Protein AF-A0A926CMD7-F1 (afdb_monomer)

Sequence (121 aa):
MKIVTALFLLLSMPRLACAGEIVKDTAGLVSAVRNGVEGAIIEIAAGTYELEAPLEPKTGMTLKGAGMDKTIITHVANWKPSTKTLPDPEMKTAGLDSHAYLIRLKDKAAKVTISDMTLRG

Structure (mmCIF, N/CA/C/O backbone):
data_AF-A0A926CMD7-F1
#
_entry.id   AF-A0A926CMD7-F1
#
loop_
_atom_site.group_PDB
_atom_site.id
_atom_site.type_symbol
_atom_site.label_atom_id
_atom_site.label_alt_id
_atom_site.label_comp_id
_atom_site.label_asym_id
_atom_site.label_entity_id
_atom_site.label_seq_id
_atom_site.pdbx_PDB_ins_code
_atom_site.Cartn_x
_atom_site.Cartn_y
_atom_site.Cartn_z
_atom_site.occupancy
_atom_site.B_iso_or_equiv
_atom_site.auth_seq_id
_atom_site.auth_comp_id
_atom_site.auth_asym_id
_atom_site.auth_atom_id
_atom_site.pdbx_PDB_model_num
ATOM 1 N N . MET A 1 1 ? 52.556 -10.021 -34.058 1.00 39.78 1 MET A N 1
ATOM 2 C CA . MET A 1 1 ? 51.763 -8.986 -33.358 1.00 39.78 1 MET A CA 1
ATOM 3 C C . MET A 1 1 ? 50.358 -9.550 -33.177 1.00 39.78 1 MET A C 1
ATOM 5 O O . MET A 1 1 ? 49.755 -9.933 -34.168 1.00 39.78 1 MET A O 1
ATOM 9 N N . LYS A 1 2 ? 49.945 -9.813 -31.930 1.00 35.41 2 LYS A N 1
ATOM 10 C CA . LYS A 1 2 ? 48.817 -10.696 -31.580 1.00 35.41 2 LYS A CA 1
ATOM 11 C C . LYS A 1 2 ? 47.482 -9.950 -31.678 1.00 35.41 2 LYS A C 1
ATOM 13 O O . LYS A 1 2 ? 47.308 -8.934 -31.016 1.00 35.41 2 LYS A O 1
ATOM 18 N N . ILE A 1 3 ? 46.558 -10.484 -32.473 1.00 48.09 3 ILE A N 1
ATOM 19 C CA . ILE A 1 3 ? 45.147 -10.089 -32.500 1.00 48.09 3 ILE A CA 1
ATOM 20 C C . ILE A 1 3 ? 44.492 -10.712 -31.264 1.00 48.09 3 ILE A C 1
ATOM 22 O O . ILE A 1 3 ? 44.425 -11.934 -31.155 1.00 48.09 3 ILE A O 1
ATOM 26 N N . VAL A 1 4 ? 44.056 -9.885 -30.316 1.00 45.31 4 VAL A N 1
ATOM 27 C CA . VAL A 1 4 ? 43.219 -10.312 -29.187 1.00 45.31 4 VAL A CA 1
ATOM 28 C C . VAL A 1 4 ? 41.880 -9.607 -29.339 1.00 45.31 4 VAL A C 1
ATOM 30 O O . VAL A 1 4 ? 41.692 -8.480 -28.891 1.00 45.31 4 VAL A O 1
ATOM 33 N N . THR A 1 5 ? 40.956 -10.269 -30.028 1.00 51.41 5 THR A N 1
ATOM 34 C CA . THR A 1 5 ? 39.546 -9.883 -30.079 1.00 51.41 5 THR A CA 1
ATOM 35 C C . THR A 1 5 ? 38.879 -10.454 -28.832 1.00 51.41 5 THR A C 1
ATOM 37 O O . THR A 1 5 ? 38.576 -11.644 -28.770 1.00 51.41 5 THR A O 1
ATOM 40 N N . ALA A 1 6 ? 38.707 -9.624 -27.804 1.00 50.16 6 ALA A N 1
ATOM 41 C CA . ALA A 1 6 ? 37.980 -9.998 -26.598 1.00 50.16 6 ALA A CA 1
ATOM 42 C C . ALA A 1 6 ? 36.469 -9.972 -26.884 1.00 50.16 6 ALA A C 1
ATOM 44 O O . ALA A 1 6 ? 35.863 -8.914 -27.044 1.00 50.16 6 ALA A O 1
ATOM 45 N N . LEU A 1 7 ? 35.883 -11.164 -26.983 1.00 50.22 7 LEU A N 1
ATOM 46 C CA . LEU A 1 7 ? 34.452 -11.419 -27.100 1.00 50.22 7 LEU A CA 1
ATOM 47 C C . LEU A 1 7 ? 33.752 -11.023 -25.788 1.00 50.22 7 LEU A C 1
ATOM 49 O O . LEU A 1 7 ? 33.927 -11.677 -24.761 1.00 50.22 7 LEU A O 1
ATOM 53 N N . PHE A 1 8 ? 32.972 -9.942 -25.821 1.00 49.75 8 PHE A N 1
ATOM 54 C CA . PHE A 1 8 ? 32.161 -9.471 -24.698 1.00 49.75 8 PHE A CA 1
ATOM 55 C C . PHE A 1 8 ? 30.941 -10.394 -24.542 1.00 49.75 8 PHE A C 1
ATOM 57 O O . PHE A 1 8 ? 29.895 -10.191 -25.157 1.00 49.75 8 PHE A O 1
ATOM 64 N N . LEU A 1 9 ? 31.097 -11.467 -23.764 1.00 45.53 9 LEU A N 1
ATOM 65 C CA . LEU A 1 9 ? 30.005 -12.373 -23.419 1.00 45.53 9 LEU A CA 1
ATOM 66 C C . LEU A 1 9 ? 29.105 -11.678 -22.381 1.00 45.53 9 LEU A C 1
ATOM 68 O O . LEU A 1 9 ? 29.396 -11.669 -21.186 1.00 45.53 9 LEU A O 1
ATOM 72 N N . LEU A 1 10 ? 28.017 -11.060 -22.846 1.00 50.97 10 LEU A N 1
ATOM 73 C CA . LEU A 1 10 ? 26.913 -10.585 -22.008 1.00 50.97 10 LEU A CA 1
ATOM 74 C C . LEU A 1 10 ? 26.223 -11.797 -21.364 1.00 50.97 10 LEU A C 1
ATOM 76 O O . LEU A 1 10 ? 25.278 -12.366 -21.908 1.00 50.97 10 LEU A O 1
ATOM 80 N N . LEU A 1 11 ? 26.720 -12.209 -20.199 1.00 48.72 11 LEU A N 1
ATOM 81 C CA . LEU A 1 11 ? 26.029 -13.127 -19.300 1.00 48.72 11 LEU A CA 1
ATOM 82 C C . LEU A 1 11 ? 24.778 -12.424 -18.758 1.00 48.72 11 LEU A C 1
ATOM 84 O O . LEU A 1 11 ? 24.816 -11.761 -17.723 1.00 48.72 11 LEU A O 1
ATOM 88 N N . SER A 1 12 ? 23.657 -12.577 -19.465 1.00 50.34 12 SER A N 1
ATOM 89 C CA . SER A 1 12 ? 22.323 -12.364 -18.902 1.00 50.34 12 SER A CA 1
ATOM 90 C C . SER A 1 12 ? 22.107 -13.383 -17.786 1.00 50.34 12 SER A C 1
ATOM 92 O O . SER A 1 12 ? 21.604 -14.480 -18.019 1.00 50.34 12 SER A O 1
ATOM 94 N N . MET A 1 13 ? 22.525 -13.036 -16.568 1.00 54.84 13 MET A N 1
ATOM 95 C CA . MET A 1 13 ? 22.121 -13.768 -15.374 1.00 54.84 13 MET A CA 1
ATOM 96 C C . MET A 1 13 ? 20.598 -13.653 -15.255 1.00 54.84 13 MET A C 1
ATOM 98 O O . MET A 1 13 ? 20.085 -12.531 -15.166 1.00 54.84 13 MET A O 1
ATOM 102 N N . PRO A 1 14 ? 19.852 -14.769 -15.250 1.00 44.16 14 PRO A N 1
ATOM 103 C CA . PRO A 1 14 ? 18.452 -14.712 -14.884 1.00 44.16 14 PRO A CA 1
ATOM 104 C C . PRO A 1 14 ? 18.396 -14.194 -13.445 1.00 44.16 14 PRO A C 1
ATOM 106 O O . PRO A 1 14 ? 18.984 -14.785 -12.538 1.00 44.16 14 PRO A O 1
ATOM 109 N N . ARG A 1 15 ? 17.726 -13.055 -13.234 1.00 52.75 15 ARG A N 1
ATOM 110 C CA . ARG A 1 15 ? 17.359 -12.610 -11.890 1.00 52.75 15 ARG A CA 1
ATOM 111 C C . ARG A 1 15 ? 16.425 -13.676 -11.328 1.00 52.75 15 ARG A C 1
ATOM 113 O O . ARG A 1 15 ? 15.242 -13.686 -11.655 1.00 52.75 15 ARG A O 1
ATOM 120 N N . LEU A 1 16 ? 16.966 -14.586 -10.521 1.00 43.00 16 LEU A N 1
ATOM 121 C CA . LEU A 1 16 ? 16.172 -15.377 -9.593 1.00 43.00 16 LEU A CA 1
ATOM 122 C C . LEU A 1 16 ? 15.418 -14.366 -8.731 1.00 43.00 16 LEU A C 1
ATOM 124 O O . LEU A 1 16 ? 16.006 -13.693 -7.885 1.00 43.00 16 LEU A O 1
ATOM 128 N N . ALA A 1 17 ? 14.132 -14.192 -9.018 1.00 45.81 17 ALA A N 1
ATOM 129 C CA . ALA A 1 17 ? 13.232 -13.509 -8.117 1.00 45.81 17 ALA A CA 1
ATOM 130 C C . ALA A 1 17 ? 13.177 -14.374 -6.854 1.00 45.81 17 ALA A C 1
ATOM 132 O O . ALA A 1 17 ? 12.492 -15.394 -6.829 1.00 45.81 17 ALA A O 1
ATOM 133 N N . CYS A 1 18 ? 13.958 -14.020 -5.830 1.00 43.97 18 CYS A N 1
ATOM 134 C CA . CYS A 1 18 ? 13.694 -14.522 -4.491 1.00 43.97 18 CYS A CA 1
ATOM 135 C C . CYS A 1 18 ? 12.254 -14.128 -4.172 1.00 43.97 18 CYS A C 1
ATOM 137 O O . CYS A 1 18 ? 11.945 -12.935 -4.140 1.00 43.97 18 CYS A O 1
ATOM 139 N N . ALA A 1 19 ? 11.377 -15.116 -3.986 1.00 56.44 19 ALA A N 1
ATOM 140 C CA . ALA A 1 19 ? 10.095 -14.882 -3.348 1.00 56.44 19 ALA A CA 1
ATOM 141 C C . ALA A 1 19 ? 10.408 -14.228 -1.996 1.00 56.44 19 ALA A C 1
ATOM 143 O O . ALA A 1 19 ? 11.052 -14.843 -1.144 1.00 56.44 19 ALA A O 1
ATOM 144 N N . GLY A 1 20 ? 10.091 -12.938 -1.872 1.00 65.88 20 GLY A N 1
ATOM 145 C CA . GLY A 1 20 ? 10.334 -12.188 -0.649 1.00 65.88 20 GLY A CA 1
ATOM 146 C C . GLY A 1 20 ? 9.565 -12.827 0.500 1.00 65.88 20 GLY A C 1
ATOM 147 O O . GLY A 1 20 ? 8.484 -13.377 0.297 1.00 65.88 20 GLY A O 1
ATOM 148 N N . GLU A 1 21 ? 10.129 -12.779 1.703 1.00 83.75 21 GLU A N 1
ATOM 149 C CA . GLU A 1 21 ? 9.395 -13.174 2.900 1.00 83.75 21 GLU A CA 1
ATOM 150 C C . GLU A 1 21 ? 8.085 -12.374 2.987 1.00 83.75 21 GLU A C 1
ATOM 152 O O . GLU A 1 21 ? 8.088 -11.152 2.823 1.00 83.75 21 GLU A O 1
ATOM 157 N N . ILE A 1 22 ? 6.968 -13.070 3.225 1.00 94.69 22 ILE A N 1
ATOM 158 C CA . ILE A 1 22 ? 5.661 -12.429 3.392 1.00 94.69 22 ILE A CA 1
ATOM 159 C C . ILE A 1 22 ? 5.726 -11.525 4.624 1.00 94.69 22 ILE A C 1
ATOM 161 O O . ILE A 1 22 ? 6.018 -11.990 5.729 1.00 94.69 22 ILE A O 1
ATOM 165 N N . VAL A 1 23 ? 5.407 -10.247 4.435 1.00 97.69 23 VAL A N 1
ATOM 166 C CA . VAL A 1 23 ? 5.357 -9.237 5.493 1.00 97.69 23 VAL A CA 1
ATOM 167 C C . VAL A 1 23 ? 4.165 -9.508 6.408 1.00 97.69 23 VAL A C 1
ATOM 169 O O . VAL A 1 23 ? 3.056 -9.716 5.923 1.00 97.69 23 VAL A O 1
ATOM 172 N N . LYS A 1 24 ? 4.379 -9.498 7.729 1.00 97.81 24 LYS A N 1
ATOM 173 C CA . LYS A 1 24 ? 3.362 -9.889 8.729 1.00 97.81 24 LYS A CA 1
ATOM 174 C C . LYS A 1 24 ? 3.027 -8.808 9.755 1.00 97.81 24 LYS A C 1
ATOM 176 O O . LYS A 1 24 ? 2.128 -9.007 10.564 1.00 97.81 24 LYS A O 1
ATOM 181 N N . ASP A 1 25 ? 3.740 -7.687 9.736 1.00 97.88 25 ASP A N 1
ATOM 182 C CA . ASP A 1 25 ? 3.533 -6.578 10.665 1.00 97.88 25 ASP A CA 1
ATOM 183 C C . ASP A 1 25 ? 3.82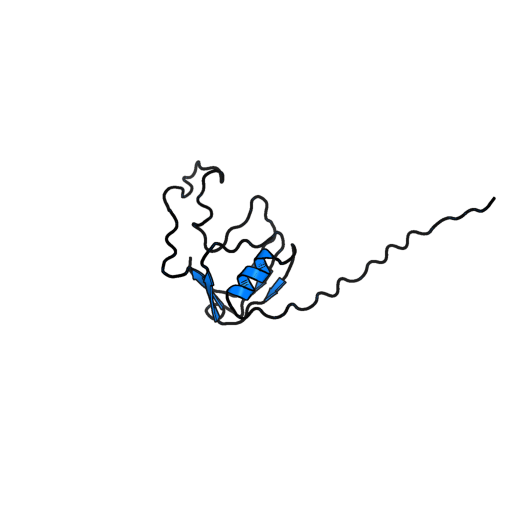4 -5.215 10.012 1.00 97.88 25 ASP A C 1
ATOM 185 O O . ASP A 1 25 ? 4.413 -5.122 8.927 1.00 97.88 25 ASP A O 1
ATOM 189 N N . THR A 1 26 ? 3.377 -4.141 10.670 1.00 98.12 26 THR A N 1
ATOM 190 C CA . THR A 1 26 ? 3.528 -2.756 10.199 1.00 98.12 26 THR A CA 1
ATOM 191 C C . THR A 1 26 ? 4.988 -2.358 9.998 1.00 98.12 26 THR A C 1
ATOM 193 O O . THR A 1 26 ? 5.322 -1.739 8.987 1.00 98.12 26 THR A O 1
ATOM 196 N N . ALA A 1 27 ? 5.874 -2.701 10.936 1.00 97.62 27 ALA A N 1
ATOM 197 C CA . ALA A 1 27 ? 7.277 -2.298 10.868 1.00 97.62 27 ALA A CA 1
ATOM 198 C C . ALA A 1 27 ? 7.978 -2.939 9.661 1.00 97.62 27 ALA A C 1
ATOM 200 O O . ALA A 1 27 ? 8.717 -2.269 8.932 1.00 97.62 27 ALA A O 1
ATOM 201 N N . GLY A 1 28 ? 7.683 -4.214 9.406 1.00 97.75 28 GLY A N 1
ATOM 202 C CA . GLY A 1 28 ? 8.101 -4.957 8.229 1.00 97.75 28 GLY A CA 1
ATOM 203 C C . GLY A 1 28 ? 7.578 -4.327 6.944 1.00 97.75 28 GLY A C 1
ATOM 204 O O . GLY A 1 28 ? 8.357 -4.136 6.013 1.00 97.75 28 GLY A O 1
ATOM 205 N N . LEU A 1 29 ? 6.307 -3.915 6.906 1.00 98.12 29 LEU A N 1
ATOM 206 C CA . LEU A 1 29 ? 5.712 -3.256 5.737 1.00 98.12 29 LEU A CA 1
ATOM 207 C C . LEU A 1 29 ? 6.405 -1.930 5.415 1.00 98.12 29 LEU A C 1
ATOM 209 O O . LEU A 1 29 ? 6.836 -1.708 4.281 1.00 98.12 29 LEU A O 1
ATOM 213 N N . VAL A 1 30 ? 6.572 -1.069 6.418 1.00 97.81 30 VAL A N 1
ATOM 214 C CA . VAL A 1 30 ? 7.259 0.221 6.264 1.00 97.81 30 VAL A CA 1
ATOM 215 C C . VAL A 1 30 ? 8.709 0.014 5.825 1.00 97.81 30 VAL A C 1
ATOM 217 O O . VAL A 1 30 ? 9.183 0.684 4.904 1.00 97.81 30 VAL A O 1
ATOM 220 N N . SER A 1 31 ? 9.417 -0.935 6.444 1.00 97.12 31 SER A N 1
ATOM 221 C CA . SER A 1 31 ? 10.799 -1.264 6.085 1.00 97.12 31 SER A CA 1
ATOM 222 C C . SER A 1 31 ? 10.905 -1.787 4.651 1.00 97.12 31 SER A C 1
ATOM 224 O O . SER A 1 31 ? 11.759 -1.320 3.896 1.00 97.12 31 SER A O 1
ATOM 226 N N . ALA A 1 32 ? 10.015 -2.696 4.247 1.00 96.94 32 ALA A N 1
ATOM 227 C CA . ALA A 1 32 ? 9.993 -3.279 2.910 1.00 96.94 32 ALA A CA 1
ATOM 228 C C . ALA A 1 32 ? 9.736 -2.216 1.833 1.00 96.94 32 ALA A C 1
ATOM 230 O O . ALA A 1 32 ? 10.450 -2.175 0.834 1.00 96.94 32 ALA A O 1
ATOM 231 N N . VAL A 1 33 ? 8.789 -1.301 2.056 1.00 96.50 33 VAL A N 1
ATOM 232 C CA . VAL A 1 33 ? 8.504 -0.200 1.121 1.00 96.50 33 VAL A CA 1
ATOM 233 C C . VAL A 1 33 ? 9.670 0.791 1.045 1.00 96.50 33 VAL A C 1
ATOM 235 O O . VAL A 1 33 ? 10.117 1.160 -0.044 1.00 96.50 33 VAL A O 1
ATOM 238 N N . ARG A 1 34 ? 10.219 1.199 2.196 1.00 96.12 34 ARG A N 1
ATOM 239 C CA . ARG A 1 34 ? 11.307 2.188 2.261 1.00 96.12 34 ARG A CA 1
ATOM 240 C C . ARG A 1 34 ? 12.612 1.661 1.666 1.00 96.12 34 ARG A C 1
ATOM 242 O O . ARG A 1 34 ? 13.279 2.359 0.896 1.00 96.12 34 ARG A O 1
ATOM 249 N N . ASN A 1 35 ? 12.987 0.441 2.033 1.00 95.56 35 ASN A N 1
ATOM 250 C CA . ASN A 1 35 ? 14.291 -0.138 1.718 1.00 95.56 35 ASN A CA 1
ATOM 251 C C . ASN A 1 35 ? 14.260 -1.017 0.460 1.00 95.56 35 ASN A C 1
ATOM 253 O O . ASN A 1 35 ? 15.307 -1.237 -0.144 1.00 95.56 35 ASN A O 1
ATOM 257 N N . GLY A 1 36 ? 13.079 -1.476 0.035 1.00 93.31 36 GLY A N 1
ATOM 258 C CA . GLY A 1 36 ? 12.903 -2.274 -1.175 1.00 93.31 36 GLY A CA 1
ATOM 259 C C . GLY A 1 36 ? 13.375 -1.541 -2.426 1.00 93.31 36 GLY A C 1
ATOM 260 O O . GLY A 1 36 ? 13.384 -0.311 -2.487 1.00 93.31 36 GLY A O 1
ATOM 261 N N . VAL A 1 37 ? 13.807 -2.289 -3.433 1.00 93.88 37 VAL A N 1
ATOM 262 C CA . VAL A 1 37 ? 14.235 -1.720 -4.718 1.00 93.88 37 VAL A CA 1
ATOM 263 C C . VAL A 1 37 ? 13.029 -1.323 -5.576 1.00 93.88 37 VAL A C 1
ATOM 265 O O . VAL A 1 37 ? 11.906 -1.768 -5.342 1.00 93.88 37 VAL A O 1
ATOM 268 N N . GLU A 1 38 ? 13.250 -0.481 -6.585 1.00 95.38 38 GLU A N 1
ATOM 269 C CA . GLU A 1 38 ? 12.245 -0.250 -7.631 1.00 95.38 38 GLU A CA 1
ATOM 270 C C . GLU A 1 38 ? 11.847 -1.573 -8.301 1.00 95.38 38 GLU A C 1
ATOM 272 O O . GLU A 1 38 ? 12.680 -2.460 -8.495 1.00 95.38 38 GLU A O 1
ATOM 277 N N . GLY A 1 39 ? 10.565 -1.719 -8.637 1.00 95.50 39 GLY A N 1
ATOM 278 C CA . GLY A 1 39 ? 10.039 -2.962 -9.207 1.00 95.50 39 GLY A CA 1
ATOM 279 C C . GLY A 1 39 ? 9.840 -4.111 -8.211 1.00 95.50 39 GLY A C 1
ATOM 280 O O . GLY A 1 39 ? 9.420 -5.187 -8.629 1.00 95.50 39 GLY A O 1
ATOM 281 N N . ALA A 1 40 ? 10.154 -3.930 -6.922 1.00 95.81 40 ALA A N 1
ATOM 282 C CA . ALA A 1 40 ? 10.007 -4.995 -5.930 1.00 95.81 40 ALA A CA 1
ATOM 283 C C . ALA A 1 40 ? 8.543 -5.426 -5.755 1.00 95.81 40 ALA A C 1
ATOM 285 O O . ALA A 1 40 ? 7.627 -4.606 -5.811 1.00 95.81 40 ALA A O 1
ATOM 286 N N . ILE A 1 41 ? 8.340 -6.714 -5.490 1.00 96.88 41 ILE A N 1
ATOM 287 C CA . ILE A 1 41 ? 7.040 -7.281 -5.128 1.00 96.88 41 ILE A CA 1
ATOM 288 C C . ILE A 1 41 ? 7.059 -7.553 -3.626 1.00 96.88 41 ILE A C 1
ATOM 290 O O . ILE A 1 41 ? 7.945 -8.250 -3.134 1.00 96.88 41 ILE A O 1
ATOM 294 N N . ILE A 1 42 ? 6.097 -6.980 -2.910 1.00 97.38 42 ILE A N 1
ATOM 295 C CA . ILE A 1 42 ? 5.910 -7.133 -1.470 1.00 97.38 42 ILE A CA 1
ATOM 296 C C . ILE A 1 42 ? 4.568 -7.827 -1.257 1.00 97.38 42 ILE A C 1
ATOM 298 O O . ILE A 1 42 ? 3.509 -7.252 -1.519 1.00 97.38 42 ILE A O 1
ATOM 302 N N . GLU A 1 43 ? 4.627 -9.068 -0.782 1.00 97.94 43 GLU A N 1
ATOM 303 C CA . GLU A 1 43 ? 3.451 -9.810 -0.336 1.00 97.94 43 GLU A CA 1
ATOM 304 C C . GLU A 1 43 ? 3.186 -9.522 1.141 1.00 97.94 43 GLU A C 1
ATOM 306 O O . GLU A 1 43 ? 4.099 -9.541 1.969 1.00 97.94 43 GLU A O 1
ATOM 311 N N . ILE A 1 44 ? 1.928 -9.239 1.465 1.00 98.44 44 ILE A N 1
ATOM 312 C CA . ILE A 1 44 ? 1.486 -8.789 2.780 1.00 98.44 44 ILE A CA 1
ATOM 313 C C . ILE A 1 44 ? 0.467 -9.799 3.299 1.00 98.44 44 ILE A C 1
ATOM 315 O O . ILE A 1 44 ? -0.560 -10.056 2.665 1.00 98.44 44 ILE A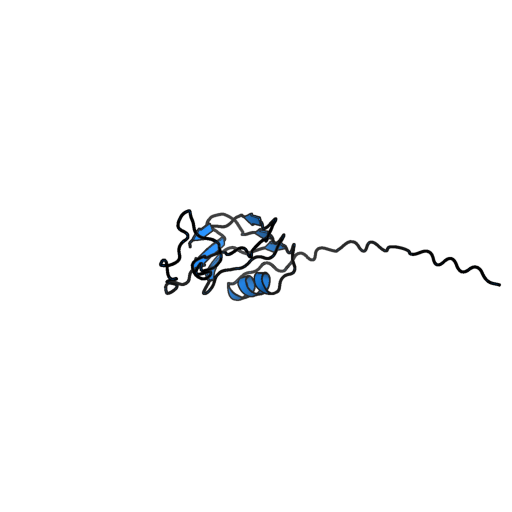 O 1
ATOM 319 N N . ALA A 1 45 ? 0.747 -10.378 4.46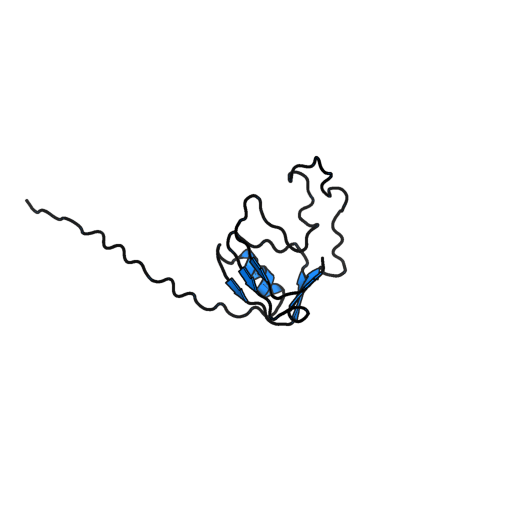2 1.00 98.50 45 ALA A N 1
ATOM 320 C CA . ALA A 1 4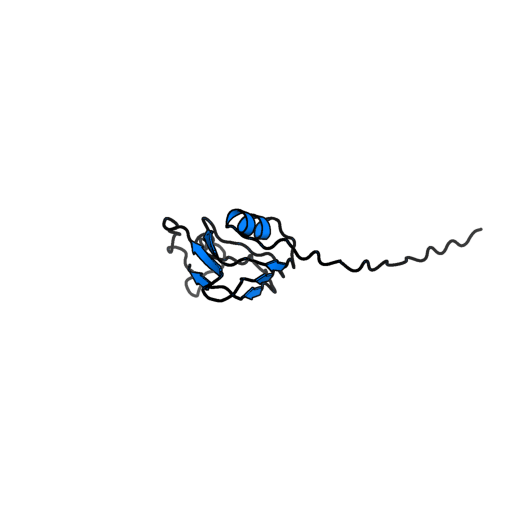5 ? -0.150 -11.310 5.122 1.00 98.50 45 ALA A CA 1
ATOM 321 C C . ALA A 1 45 ? -1.464 -10.627 5.535 1.00 98.50 45 ALA A C 1
ATOM 323 O O . ALA A 1 45 ? -1.571 -9.398 5.617 1.00 98.50 45 ALA A O 1
ATOM 324 N N . ALA A 1 46 ? -2.473 -11.441 5.848 1.00 98.50 46 ALA A N 1
ATOM 325 C CA . ALA A 1 46 ? -3.681 -10.952 6.499 1.00 98.50 46 ALA A CA 1
ATOM 326 C C . ALA A 1 46 ? -3.339 -10.302 7.853 1.00 98.50 46 ALA A C 1
ATOM 328 O O . ALA A 1 46 ? -2.467 -10.783 8.575 1.00 98.50 46 ALA A O 1
ATOM 329 N N . GLY A 1 47 ? -4.029 -9.217 8.184 1.00 98.44 47 GLY A N 1
ATOM 330 C CA . GLY A 1 47 ? -3.786 -8.411 9.373 1.00 98.44 47 GLY A CA 1
ATOM 331 C C . GLY A 1 47 ? -4.175 -6.949 9.172 1.00 98.44 47 GLY A C 1
ATOM 332 O O . GLY A 1 47 ? -4.472 -6.516 8.055 1.00 98.44 47 GLY A O 1
ATOM 333 N N . THR A 1 48 ? -4.144 -6.194 10.269 1.00 98.44 48 THR A N 1
ATOM 334 C CA . THR A 1 48 ? -4.316 -4.738 10.272 1.00 98.44 48 THR A CA 1
ATOM 335 C C . THR A 1 48 ? -2.963 -4.073 10.478 1.00 98.44 48 THR A C 1
ATOM 337 O O . THR A 1 48 ? -2.262 -4.373 11.442 1.00 98.44 48 THR A O 1
ATOM 340 N N . TYR A 1 49 ? -2.618 -3.163 9.575 1.00 98.38 49 TYR A N 1
ATOM 341 C CA . TYR A 1 49 ? -1.346 -2.456 9.533 1.00 98.38 49 TYR A CA 1
ATOM 342 C C . TYR A 1 49 ? -1.623 -0.968 9.748 1.00 98.38 49 TYR A C 1
ATOM 344 O O . TYR A 1 49 ? -2.079 -0.276 8.836 1.00 98.38 49 TYR A O 1
ATOM 352 N N . GLU A 1 50 ? -1.394 -0.495 10.972 1.00 97.62 50 GLU A N 1
ATOM 353 C CA . GLU A 1 50 ? -1.611 0.903 11.354 1.00 97.62 50 GLU A CA 1
ATOM 354 C C . GLU A 1 50 ? -0.360 1.735 11.080 1.00 97.62 50 GLU A C 1
ATOM 356 O O . GLU A 1 50 ? 0.691 1.523 11.677 1.00 97.62 50 GLU A O 1
ATOM 361 N N . LEU A 1 51 ? -0.467 2.675 10.155 1.00 96.12 51 LEU A N 1
ATOM 362 C CA . LEU A 1 51 ? 0.618 3.536 9.722 1.00 96.12 51 LEU A CA 1
ATOM 363 C C . LEU A 1 51 ? 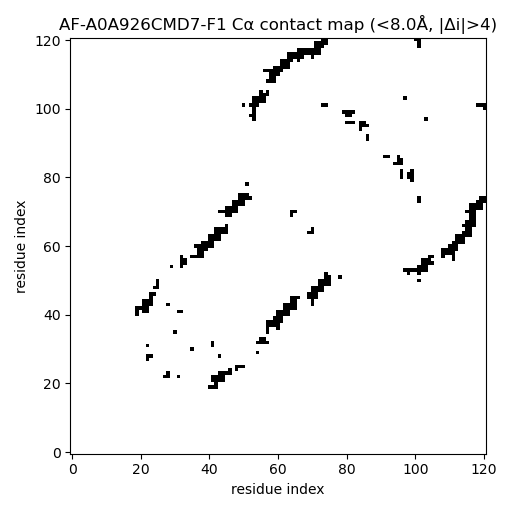0.644 4.823 10.545 1.00 96.12 51 LEU A C 1
ATOM 365 O O . LEU A 1 51 ? -0.394 5.437 10.777 1.00 96.12 51 LEU A O 1
ATOM 369 N N . GLU A 1 52 ? 1.839 5.260 10.933 1.00 93.25 52 GLU A N 1
ATOM 370 C CA . GLU A 1 52 ? 2.079 6.567 11.572 1.00 93.25 52 GLU A CA 1
ATOM 371 C C . GLU A 1 52 ? 2.481 7.653 10.560 1.00 93.25 52 GLU A C 1
ATOM 373 O O . GLU A 1 52 ? 2.566 8.835 10.888 1.00 93.25 52 GLU A O 1
ATOM 378 N N . ALA A 1 53 ? 2.760 7.247 9.322 1.00 91.38 53 ALA A N 1
ATOM 379 C CA . ALA A 1 53 ? 3.172 8.111 8.229 1.00 91.38 53 ALA A CA 1
ATOM 380 C C . ALA A 1 53 ? 2.753 7.497 6.883 1.00 91.38 53 ALA A C 1
ATOM 382 O O . ALA A 1 53 ? 2.559 6.279 6.806 1.00 91.38 53 ALA A O 1
ATOM 383 N N . PRO A 1 54 ? 2.669 8.305 5.811 1.00 93.31 54 PRO A N 1
ATOM 384 C CA . PRO A 1 54 ? 2.387 7.801 4.473 1.00 93.31 54 PRO A CA 1
ATOM 385 C C . PRO A 1 54 ? 3.344 6.677 4.066 1.00 93.31 54 PRO A C 1
ATOM 387 O O . PRO A 1 54 ? 4.565 6.811 4.196 1.00 93.31 54 PRO A O 1
ATOM 390 N N . LEU A 1 55 ? 2.812 5.595 3.495 1.00 95.50 55 LEU A N 1
ATOM 391 C CA . LEU A 1 55 ? 3.645 4.670 2.728 1.00 95.50 55 LEU A CA 1
ATOM 392 C C . LEU A 1 55 ? 3.964 5.291 1.371 1.00 95.50 55 LEU A C 1
ATOM 394 O O . LEU A 1 55 ? 3.074 5.775 0.672 1.00 95.50 55 LEU A O 1
ATOM 398 N N . GLU A 1 56 ? 5.232 5.212 0.973 1.00 96.25 56 GLU A N 1
ATOM 399 C CA . GLU A 1 56 ? 5.716 5.740 -0.304 1.00 96.25 56 GLU A CA 1
ATOM 400 C C . GLU A 1 56 ? 6.309 4.627 -1.187 1.00 96.25 56 GLU A C 1
ATOM 402 O O . GLU A 1 56 ? 7.534 4.460 -1.224 1.00 96.25 56 GLU A O 1
ATOM 407 N N . PRO A 1 57 ? 5.475 3.838 -1.897 1.00 97.19 57 PRO A N 1
ATOM 408 C CA . PRO A 1 57 ? 5.952 2.832 -2.842 1.00 97.19 57 PRO A CA 1
ATOM 409 C C . PRO A 1 57 ? 6.827 3.446 -3.936 1.00 97.19 57 PRO A C 1
ATOM 411 O O . PRO A 1 57 ? 6.534 4.516 -4.476 1.00 97.19 57 PRO A O 1
ATOM 414 N N . LYS A 1 58 ? 7.905 2.743 -4.290 1.00 96.56 58 LYS A N 1
ATOM 415 C CA . LYS A 1 58 ? 8.823 3.167 -5.355 1.00 96.56 58 LYS A CA 1
ATOM 416 C C . LYS A 1 58 ? 8.276 2.805 -6.734 1.00 96.56 58 LYS A C 1
ATOM 418 O O . LYS A 1 58 ? 7.419 1.934 -6.860 1.00 96.56 58 LYS A O 1
ATOM 423 N N . THR A 1 59 ? 8.807 3.434 -7.781 1.00 96.69 59 THR A N 1
ATOM 424 C CA . THR A 1 59 ? 8.472 3.122 -9.180 1.00 96.69 59 THR A CA 1
ATOM 425 C C . THR A 1 59 ? 8.495 1.613 -9.436 1.00 96.69 59 THR A C 1
ATOM 427 O O . THR A 1 59 ? 9.426 0.914 -9.035 1.00 96.69 59 THR A O 1
ATOM 430 N N . GLY A 1 60 ? 7.451 1.098 -10.085 1.00 97.31 60 GLY A N 1
ATOM 431 C CA . GLY A 1 60 ? 7.299 -0.321 -10.412 1.00 97.31 60 GLY A CA 1
ATOM 432 C C . GLY A 1 60 ? 6.953 -1.246 -9.240 1.00 97.31 60 GLY A C 1
ATOM 433 O O . GLY A 1 60 ? 6.741 -2.433 -9.470 1.00 97.31 60 GLY A O 1
ATOM 434 N N . MET A 1 61 ? 6.932 -0.759 -7.996 1.00 97.88 61 MET A N 1
ATOM 435 C CA . MET A 1 61 ? 6.707 -1.608 -6.825 1.00 97.88 61 MET A CA 1
ATOM 436 C C . MET A 1 61 ? 5.274 -2.159 -6.808 1.00 97.88 61 MET A C 1
ATOM 438 O O . MET A 1 61 ? 4.316 -1.457 -7.135 1.00 97.88 61 MET A O 1
ATOM 442 N N . THR A 1 62 ? 5.131 -3.421 -6.411 1.00 98.12 62 THR A N 1
ATOM 443 C CA . THR A 1 62 ? 3.844 -4.101 -6.241 1.00 98.12 62 THR A CA 1
ATOM 444 C C . THR A 1 62 ? 3.623 -4.416 -4.771 1.00 98.12 62 THR A C 1
ATOM 446 O O . THR A 1 62 ? 4.431 -5.116 -4.169 1.00 98.12 62 THR A O 1
ATOM 449 N N . LEU A 1 63 ? 2.521 -3.928 -4.207 1.00 98.31 63 LEU A N 1
ATOM 450 C CA . LEU A 1 63 ? 2.017 -4.307 -2.892 1.00 98.31 63 LEU A CA 1
ATOM 451 C C . LEU A 1 63 ? 0.803 -5.217 -3.083 1.00 98.31 63 LEU A C 1
ATOM 453 O O . LEU A 1 63 ? -0.200 -4.808 -3.678 1.00 98.31 63 LEU A O 1
ATOM 457 N N . LYS A 1 64 ? 0.891 -6.446 -2.582 1.00 98.38 64 LYS A N 1
ATOM 458 C CA . LYS A 1 64 ? -0.170 -7.443 -2.724 1.00 98.38 64 LYS A CA 1
ATOM 459 C C . LYS A 1 64 ? -0.591 -7.969 -1.359 1.00 98.38 64 LYS A C 1
ATOM 461 O O . LYS A 1 64 ? 0.218 -8.574 -0.663 1.00 98.38 64 LYS A O 1
ATOM 466 N N . GLY A 1 65 ? -1.840 -7.721 -0.980 1.00 98.31 65 GLY A N 1
ATOM 467 C CA . GLY A 1 65 ? -2.420 -8.260 0.247 1.00 98.31 65 GLY A CA 1
ATOM 468 C C . GLY A 1 65 ? -2.988 -9.670 0.076 1.00 98.31 65 GLY A C 1
ATOM 469 O O . GLY A 1 65 ? -2.963 -10.259 -1.004 1.00 98.31 65 GLY A O 1
ATOM 470 N N . ALA A 1 66 ? -3.528 -10.213 1.164 1.00 98.19 66 ALA A N 1
ATOM 471 C CA . ALA A 1 66 ? -4.154 -11.534 1.207 1.00 98.19 66 ALA A CA 1
ATOM 472 C C . ALA A 1 66 ? -5.635 -11.539 0.761 1.00 98.19 66 ALA A C 1
ATOM 474 O O . ALA A 1 66 ? -6.272 -12.597 0.737 1.00 98.19 66 ALA A O 1
ATOM 475 N N . GLY A 1 67 ? -6.202 -10.370 0.453 1.00 97.88 67 GLY A N 1
ATOM 476 C CA . GLY A 1 67 ? -7.578 -10.162 0.007 1.00 97.88 67 GLY A CA 1
ATOM 477 C C . GLY A 1 67 ? -8.261 -8.966 0.680 1.00 97.88 67 GLY A C 1
ATOM 478 O O . GLY A 1 67 ? -7.838 -8.485 1.736 1.00 97.88 67 GLY A O 1
ATOM 479 N N . MET A 1 68 ? -9.368 -8.524 0.076 1.00 96.56 68 MET A N 1
ATOM 480 C CA . MET A 1 68 ? -10.276 -7.528 0.659 1.00 96.56 68 MET A CA 1
ATOM 481 C C . MET A 1 68 ? -10.734 -7.978 2.053 1.00 96.56 68 MET A C 1
ATOM 483 O O . MET A 1 68 ? -11.037 -9.153 2.262 1.00 96.56 68 MET A O 1
ATOM 487 N N . ASP A 1 69 ? -10.704 -7.049 3.007 1.00 96.56 69 ASP A N 1
ATOM 488 C CA . ASP A 1 69 ? -10.992 -7.236 4.439 1.00 96.56 69 ASP A CA 1
ATOM 489 C C . ASP A 1 69 ? -10.116 -8.265 5.174 1.00 96.56 69 ASP A C 1
ATOM 491 O O . ASP A 1 69 ? -10.320 -8.520 6.360 1.00 96.56 69 ASP A O 1
ATOM 495 N N . LYS A 1 70 ? -9.095 -8.817 4.507 1.00 98.25 70 LYS A N 1
ATOM 496 C CA . LYS A 1 70 ? -8.080 -9.680 5.124 1.00 98.25 70 LYS A CA 1
ATOM 497 C C . LYS A 1 70 ? -6.809 -8.907 5.429 1.00 98.25 70 LYS A C 1
ATOM 499 O O . LYS A 1 70 ? -6.290 -9.010 6.533 1.00 98.25 70 LYS A O 1
ATOM 504 N N . THR A 1 71 ? -6.314 -8.138 4.464 1.00 98.62 71 THR A N 1
ATOM 505 C CA . THR A 1 71 ? -5.209 -7.195 4.667 1.00 98.62 71 THR A CA 1
ATOM 506 C C . THR A 1 71 ? -5.794 -5.793 4.707 1.00 98.62 71 THR A C 1
ATOM 508 O O . THR A 1 71 ? -6.375 -5.341 3.722 1.00 98.62 71 THR A O 1
ATOM 511 N N . ILE A 1 72 ? -5.662 -5.113 5.843 1.00 98.56 72 ILE A N 1
ATOM 512 C CA . ILE A 1 72 ? -6.185 -3.763 6.058 1.00 98.56 72 ILE A CA 1
ATOM 513 C C . ILE A 1 72 ? -5.006 -2.842 6.347 1.00 98.56 72 ILE A C 1
ATOM 515 O O . ILE A 1 72 ? -4.310 -3.030 7.340 1.00 98.56 72 ILE A O 1
ATOM 519 N N . ILE A 1 73 ? -4.799 -1.831 5.509 1.00 98.12 73 ILE A N 1
ATOM 520 C CA . ILE A 1 73 ? -3.866 -0.740 5.801 1.00 98.12 73 ILE A CA 1
ATOM 521 C C . ILE A 1 73 ? -4.695 0.453 6.263 1.00 98.12 73 ILE A C 1
ATOM 523 O O . ILE A 1 73 ? -5.643 0.852 5.582 1.00 98.12 73 ILE A O 1
ATOM 527 N N . THR A 1 74 ? -4.350 1.003 7.423 1.00 97.38 74 THR A N 1
ATOM 528 C CA . THR A 1 74 ? -5.058 2.137 8.023 1.00 97.38 74 THR A CA 1
ATOM 529 C C . THR A 1 74 ? -4.096 3.113 8.679 1.00 97.38 74 THR A C 1
ATOM 531 O O . THR A 1 74 ? -2.928 2.792 8.880 1.00 97.38 74 THR A O 1
ATOM 534 N N . HIS A 1 75 ? -4.567 4.308 9.009 1.00 94.81 75 HIS A N 1
ATOM 535 C CA . HIS A 1 75 ? -3.825 5.239 9.849 1.00 94.81 75 HIS A CA 1
ATOM 536 C C . HIS A 1 75 ? -3.992 4.900 11.341 1.00 94.81 75 HIS A C 1
ATOM 538 O O . HIS A 1 75 ? -5.027 4.368 11.748 1.00 94.81 75 HIS A O 1
ATOM 544 N N . VAL A 1 76 ? -3.005 5.249 12.172 1.00 94.38 76 VAL A N 1
ATOM 545 C CA . VAL A 1 76 ? -3.174 5.278 13.637 1.00 94.38 76 VAL A CA 1
ATOM 546 C C . VAL A 1 76 ? -4.242 6.302 14.044 1.00 94.38 76 VAL A C 1
ATOM 548 O O . VAL A 1 76 ? -4.411 7.340 13.401 1.00 94.38 76 VAL A O 1
ATOM 551 N N . ALA A 1 77 ? -4.963 6.052 15.139 1.00 89.38 77 ALA A N 1
ATOM 552 C CA . ALA A 1 77 ? -6.124 6.859 15.544 1.00 89.38 77 ALA A CA 1
ATOM 553 C C . ALA A 1 77 ? -5.827 8.355 15.795 1.00 89.38 77 ALA A C 1
ATOM 555 O O . ALA A 1 77 ? -6.717 9.200 15.689 1.00 89.38 77 ALA A O 1
ATOM 556 N N . ASN A 1 78 ? -4.587 8.700 16.150 1.00 86.25 78 ASN A N 1
ATOM 557 C CA . ASN A 1 78 ? -4.157 10.078 16.396 1.00 86.25 78 ASN A CA 1
ATOM 558 C C . ASN A 1 78 ? -3.605 10.785 15.145 1.00 86.25 78 ASN A C 1
ATOM 560 O O . ASN A 1 78 ? -3.271 11.969 15.237 1.00 86.25 78 ASN A O 1
ATOM 564 N N . TRP A 1 79 ? -3.528 10.112 13.991 1.00 87.06 79 TRP A N 1
ATOM 565 C CA . TRP A 1 79 ? -3.107 10.740 12.743 1.00 87.06 79 TRP A CA 1
ATOM 566 C C . TRP A 1 79 ? -4.181 11.735 12.290 1.00 87.06 79 TRP A C 1
ATOM 568 O O . TRP A 1 79 ? -5.292 11.372 11.914 1.00 87.06 79 TRP A O 1
ATOM 578 N N . LYS A 1 80 ? -3.847 13.025 12.380 1.00 78.38 80 LYS A N 1
ATOM 579 C CA . LYS A 1 80 ? -4.706 14.154 11.999 1.00 78.38 80 LYS A CA 1
ATOM 580 C C . LYS A 1 80 ? -3.916 15.109 11.109 1.00 78.38 80 LYS A C 1
ATOM 582 O O . LYS A 1 80 ? -3.421 16.126 11.599 1.00 78.38 80 LYS A O 1
ATOM 587 N N . PRO A 1 81 ? -3.715 14.759 9.833 1.00 73.38 81 PRO A N 1
ATOM 588 C CA . PRO A 1 81 ? -2.950 15.610 8.943 1.00 73.38 81 PRO A CA 1
ATOM 589 C C . PRO A 1 81 ? -3.717 16.896 8.625 1.00 73.38 81 PRO A C 1
ATOM 591 O O . PRO A 1 81 ? -4.946 16.954 8.723 1.00 73.38 81 PRO A O 1
ATOM 594 N N . SER A 1 82 ? -2.993 17.956 8.269 1.00 68.75 82 SER A N 1
ATOM 595 C CA . SER A 1 82 ? -3.618 19.244 7.989 1.00 68.75 82 SER A CA 1
ATOM 596 C C . SER A 1 82 ? -4.338 19.193 6.645 1.00 68.75 82 SER A C 1
ATOM 598 O O . SER A 1 82 ? -3.720 19.004 5.604 1.00 68.75 82 SER A O 1
ATOM 600 N N . THR A 1 83 ? -5.643 19.457 6.636 1.00 66.25 83 THR A N 1
ATOM 601 C CA . THR A 1 83 ? -6.423 19.581 5.394 1.00 66.25 83 THR A CA 1
ATOM 602 C C . THR A 1 83 ? -6.334 20.976 4.765 1.00 66.25 83 THR A C 1
ATOM 604 O O . THR A 1 83 ? -6.923 21.226 3.717 1.00 66.25 83 THR 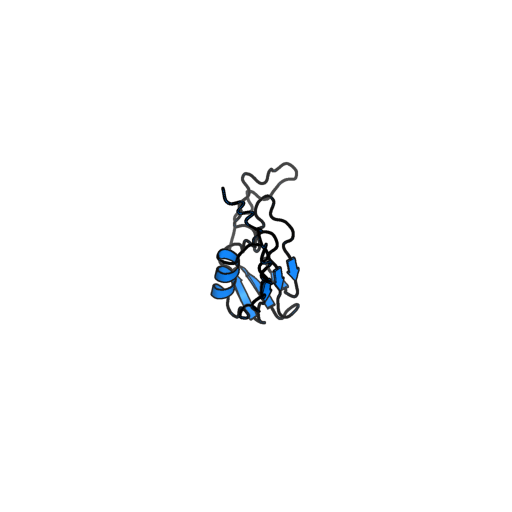A O 1
ATOM 607 N N . LYS A 1 84 ? -5.584 21.904 5.379 1.00 64.88 84 LYS A N 1
ATOM 608 C CA . LYS A 1 84 ? -5.491 23.307 4.931 1.00 64.88 84 LYS A CA 1
ATOM 609 C C . LYS A 1 84 ? -4.854 23.478 3.551 1.00 64.88 84 LYS A C 1
ATOM 611 O O . LYS A 1 84 ? -5.062 24.509 2.927 1.00 64.88 84 LYS A O 1
ATOM 616 N N . THR A 1 85 ? -4.055 22.509 3.113 1.00 59.62 85 THR A N 1
ATOM 617 C CA . THR A 1 85 ? -3.330 22.541 1.835 1.00 59.62 85 THR A CA 1
ATOM 618 C C . THR A 1 85 ? -3.845 21.498 0.845 1.00 59.62 85 THR A C 1
ATOM 620 O O . THR A 1 85 ? -3.151 21.199 -0.125 1.00 59.62 85 THR A O 1
ATOM 623 N N . LEU A 1 86 ? -5.045 20.938 1.071 1.00 61.03 86 LEU A N 1
ATOM 624 C CA . LEU A 1 86 ? -5.681 20.059 0.089 1.00 61.03 86 LEU A CA 1
ATOM 625 C C . LEU A 1 86 ? -5.790 20.783 -1.264 1.00 61.03 86 LEU A C 1
ATOM 627 O O . LEU A 1 86 ? -6.064 21.986 -1.288 1.00 61.03 86 LEU A O 1
ATOM 631 N N . PRO A 1 87 ? -5.538 20.084 -2.381 1.00 57.34 87 PRO A N 1
ATOM 632 C CA . PRO A 1 87 ? -5.409 20.735 -3.670 1.00 57.34 87 PRO A CA 1
ATOM 633 C C . PRO A 1 87 ? -6.773 21.254 -4.136 1.00 57.34 87 PRO A C 1
ATOM 635 O O . PRO A 1 87 ? -7.675 20.477 -4.443 1.00 57.34 87 PRO A O 1
ATOM 638 N N . ASP A 1 88 ? -6.902 22.578 -4.193 1.00 57.16 88 ASP A N 1
ATOM 639 C CA . ASP A 1 88 ? -7.893 23.269 -5.022 1.00 57.16 88 ASP A CA 1
ATOM 640 C C . ASP A 1 88 ? -7.583 22.950 -6.507 1.00 57.16 88 ASP A C 1
ATOM 642 O O . ASP A 1 88 ? -6.425 22.630 -6.807 1.00 57.16 88 ASP A O 1
ATOM 646 N N . PRO A 1 89 ? -8.532 23.030 -7.464 1.00 54.94 89 PRO A N 1
ATOM 647 C CA . PRO A 1 89 ? -8.306 22.686 -8.874 1.00 54.94 89 PRO A CA 1
ATOM 648 C C . PRO A 1 89 ? -7.116 23.400 -9.540 1.00 54.94 89 PRO A C 1
ATOM 650 O O . PRO A 1 89 ? -6.674 22.982 -10.608 1.00 54.94 89 PRO A O 1
ATOM 653 N N . GLU A 1 90 ? -6.579 24.450 -8.914 1.00 57.06 90 GLU A N 1
ATOM 654 C CA . GLU A 1 90 ? -5.448 25.249 -9.393 1.00 57.06 90 GLU A CA 1
ATOM 655 C C . GLU A 1 90 ? -4.099 24.953 -8.695 1.00 57.06 90 GLU A C 1
ATOM 657 O O . GLU A 1 90 ? -3.075 25.553 -9.039 1.00 57.06 90 GLU A O 1
ATOM 662 N N . MET A 1 91 ? -4.040 24.028 -7.728 1.00 56.56 91 MET A N 1
ATOM 663 C CA . MET A 1 91 ? -2.821 23.766 -6.950 1.00 56.56 91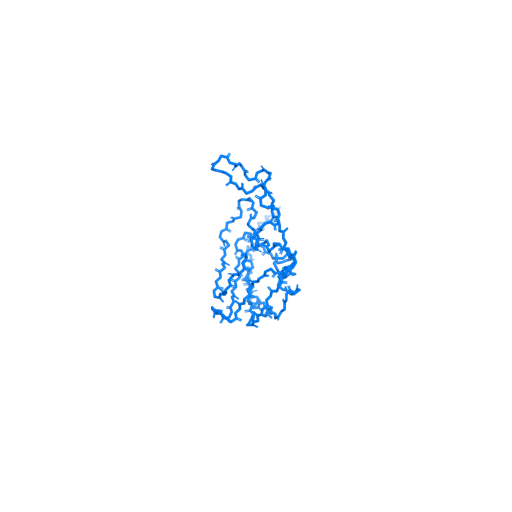 MET A CA 1
ATOM 664 C C . MET A 1 91 ? -1.836 22.819 -7.653 1.00 56.56 91 MET A C 1
ATOM 666 O O . MET A 1 91 ? -2.143 21.683 -8.014 1.00 56.56 91 MET A O 1
ATOM 670 N N . LYS A 1 92 ? -0.581 23.270 -7.762 1.00 60.25 92 LYS A N 1
ATOM 671 C CA . LYS A 1 92 ? 0.584 22.424 -8.067 1.00 60.25 92 LYS A CA 1
ATOM 672 C C . LYS A 1 92 ? 0.843 21.500 -6.867 1.00 60.25 92 LYS A C 1
ATOM 674 O O . LYS A 1 92 ? 0.588 21.877 -5.732 1.00 60.25 92 LYS A O 1
ATOM 679 N N . THR A 1 93 ? 1.445 20.329 -7.079 1.00 61.28 93 THR A N 1
ATOM 680 C CA . THR A 1 93 ? 1.874 19.427 -5.983 1.00 61.28 93 THR A CA 1
ATOM 681 C C . THR A 1 93 ? 2.863 20.080 -5.001 1.00 61.28 93 THR A C 1
ATOM 683 O O . THR A 1 93 ? 3.081 19.572 -3.901 1.00 61.28 93 THR A O 1
ATOM 686 N N . ALA A 1 94 ? 3.458 21.215 -5.381 1.00 56.41 94 ALA A N 1
ATOM 687 C CA . ALA A 1 94 ? 4.274 22.059 -4.523 1.00 56.41 94 ALA A CA 1
ATOM 688 C C . ALA A 1 94 ? 3.407 22.795 -3.482 1.00 56.41 94 ALA A C 1
ATOM 690 O O . ALA A 1 94 ? 2.618 23.663 -3.838 1.00 56.41 94 ALA A O 1
ATOM 691 N N . GLY A 1 95 ? 3.594 22.470 -2.198 1.00 58.16 95 GLY A N 1
ATOM 692 C CA . GLY A 1 95 ? 2.860 23.069 -1.071 1.00 58.16 95 GLY A CA 1
ATOM 693 C C . GLY A 1 95 ? 1.791 22.164 -0.449 1.00 58.16 95 GLY A C 1
ATOM 694 O O . GLY A 1 95 ? 1.244 22.508 0.597 1.00 58.16 95 GLY A O 1
ATOM 695 N N . LEU A 1 96 ? 1.536 20.995 -1.046 1.00 67.75 96 LEU A N 1
ATOM 696 C CA . LEU A 1 96 ? 0.650 19.972 -0.496 1.00 67.75 96 LEU A CA 1
ATOM 697 C C . LEU A 1 96 ? 1.255 19.350 0.771 1.00 67.75 96 LEU A C 1
ATOM 699 O O . LEU A 1 96 ? 2.432 18.980 0.778 1.00 67.75 96 LEU A O 1
ATOM 703 N N . ASP A 1 97 ? 0.445 19.186 1.821 1.00 70.81 97 ASP A N 1
ATOM 704 C CA . ASP A 1 97 ? 0.854 18.404 2.989 1.00 70.81 97 ASP A CA 1
ATOM 705 C C . ASP A 1 97 ? 0.897 16.922 2.604 1.00 70.81 97 ASP A C 1
ATOM 707 O O . ASP A 1 97 ? -0.113 16.221 2.540 1.00 70.81 97 ASP A O 1
ATOM 711 N N . SER A 1 98 ? 2.100 16.435 2.319 1.00 73.81 98 SER A N 1
ATOM 712 C CA . SER A 1 98 ? 2.325 15.044 1.950 1.00 73.81 98 SER A CA 1
ATOM 713 C C . SER A 1 98 ? 1.979 14.048 3.052 1.00 73.81 98 SER A C 1
ATOM 715 O O . SER A 1 98 ? 1.821 12.870 2.741 1.00 73.81 98 SER A O 1
ATOM 717 N N . HIS A 1 99 ? 1.848 14.496 4.305 1.00 79.00 99 HIS A N 1
ATOM 718 C CA . HIS A 1 99 ? 1.405 13.657 5.415 1.00 79.00 99 HIS A CA 1
ATOM 719 C C . HIS A 1 99 ? -0.112 13.438 5.435 1.00 79.00 99 HIS A C 1
ATOM 721 O O . HIS A 1 99 ? -0.587 12.690 6.282 1.00 79.00 99 HIS A O 1
ATOM 727 N N . ALA A 1 100 ? -0.880 14.039 4.520 1.00 80.94 100 ALA A N 1
ATOM 728 C CA . ALA A 1 100 ? -2.334 13.873 4.457 1.00 80.94 100 ALA A CA 1
ATOM 729 C C . ALA A 1 100 ? -2.827 12.576 3.808 1.00 80.94 100 ALA A C 1
ATOM 731 O O . ALA A 1 100 ? -4.032 12.360 3.723 1.00 80.94 100 ALA A O 1
ATOM 732 N N . TYR A 1 101 ? -1.920 11.712 3.356 1.00 86.81 101 TYR A N 1
ATOM 733 C CA . TYR A 1 101 ? -2.270 10.534 2.574 1.00 86.81 101 TYR A CA 1
ATOM 734 C C . TYR A 1 101 ? -1.782 9.258 3.240 1.00 86.81 101 TYR A C 1
ATOM 736 O O . TYR A 1 101 ? -0.626 9.164 3.639 1.00 86.81 101 TYR A O 1
ATOM 744 N N . LEU A 1 102 ? -2.635 8.234 3.265 1.00 92.00 102 LEU A N 1
ATOM 745 C CA . LEU A 1 102 ? -2.246 6.892 3.696 1.00 92.00 102 LEU A CA 1
ATOM 746 C C . LEU A 1 102 ? -1.142 6.311 2.796 1.00 92.00 102 LEU A C 1
ATOM 748 O O . LEU A 1 102 ? -0.158 5.749 3.276 1.00 92.00 102 LEU A O 1
ATOM 752 N N . ILE A 1 103 ? -1.297 6.494 1.481 1.00 93.75 103 ILE A N 1
ATOM 753 C CA . ILE A 1 103 ? -0.322 6.126 0.454 1.00 93.75 103 ILE A CA 1
ATOM 754 C C . ILE A 1 103 ? 0.008 7.366 -0.371 1.00 93.75 103 ILE A C 1
ATOM 756 O O . ILE A 1 103 ? -0.891 8.021 -0.899 1.00 93.75 103 ILE A O 1
ATOM 760 N N . ARG A 1 104 ? 1.297 7.649 -0.550 1.00 91.50 104 ARG A N 1
ATOM 761 C CA . ARG A 1 104 ? 1.781 8.746 -1.386 1.00 91.50 104 ARG A CA 1
ATOM 762 C C . ARG A 1 104 ? 2.688 8.220 -2.487 1.00 91.50 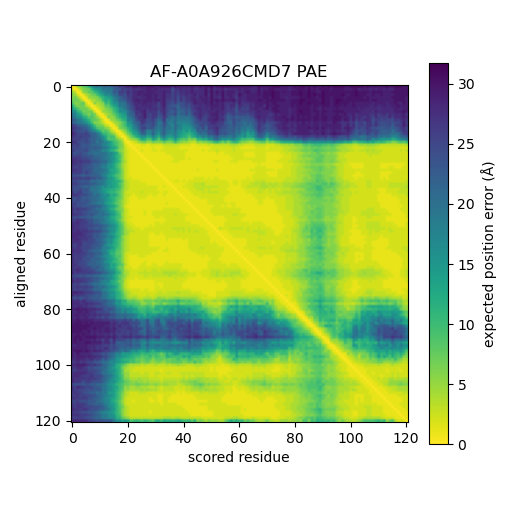104 ARG A C 1
ATOM 764 O O . ARG A 1 104 ? 3.651 7.506 -2.237 1.00 91.50 104 ARG A O 1
ATOM 771 N N . LEU A 1 105 ? 2.429 8.647 -3.716 1.00 91.81 105 LEU A N 1
ATOM 772 C CA . LEU A 1 105 ? 3.339 8.423 -4.834 1.00 91.81 105 LEU A CA 1
ATOM 773 C C . LEU A 1 105 ? 4.231 9.654 -5.010 1.00 91.81 105 LEU A C 1
ATOM 775 O O . LEU A 1 105 ? 3.750 10.789 -4.988 1.00 91.81 105 LEU A O 1
ATOM 779 N N . LYS A 1 106 ? 5.541 9.438 -5.164 1.00 87.75 106 LYS A N 1
ATOM 780 C CA . LYS A 1 106 ? 6.473 10.526 -5.490 1.00 87.75 106 LYS A CA 1
ATOM 781 C C . LYS A 1 106 ? 6.220 11.042 -6.903 1.00 87.75 106 LYS A C 1
ATOM 783 O O . LYS A 1 106 ? 5.655 10.334 -7.736 1.00 87.75 106 LYS A O 1
ATOM 788 N N . ASP A 1 107 ? 6.676 12.264 -7.173 1.00 85.00 107 ASP A N 1
ATOM 789 C CA . ASP A 1 107 ? 6.605 12.829 -8.519 1.00 85.00 107 ASP A CA 1
ATOM 790 C C . ASP A 1 107 ? 7.225 11.859 -9.537 1.00 85.00 107 ASP A C 1
ATOM 792 O O . ASP A 1 107 ? 8.307 11.311 -9.310 1.00 85.00 107 ASP A O 1
ATOM 796 N N . LYS A 1 108 ? 6.504 11.627 -10.638 1.00 86.44 108 LYS A N 1
ATOM 797 C CA . LYS A 1 108 ? 6.860 10.691 -11.719 1.00 86.44 108 LYS A CA 1
ATOM 798 C C . LYS A 1 108 ? 6.993 9.216 -11.316 1.00 86.44 108 LYS A C 1
ATOM 800 O O . LYS A 1 108 ? 7.449 8.418 -12.138 1.00 86.44 108 LYS A O 1
ATOM 805 N N . ALA A 1 109 ? 6.578 8.821 -10.111 1.00 91.12 109 ALA A N 1
ATOM 806 C CA . ALA A 1 109 ? 6.439 7.406 -9.790 1.00 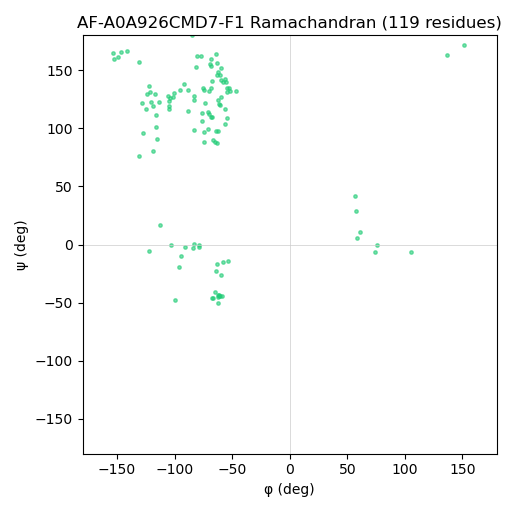91.12 109 ALA A CA 1
ATOM 807 C C . ALA A 1 109 ? 5.422 6.772 -10.750 1.00 91.12 109 ALA A C 1
ATOM 809 O O . ALA A 1 109 ? 4.305 7.261 -10.916 1.00 91.12 109 ALA A O 1
ATOM 810 N N . ALA A 1 110 ? 5.821 5.686 -11.403 1.00 95.06 110 ALA A N 1
ATOM 811 C CA . ALA A 1 110 ? 5.016 5.020 -12.419 1.00 95.06 110 ALA A CA 1
ATOM 812 C C . ALA A 1 110 ? 4.941 3.517 -12.153 1.00 95.06 110 ALA A C 1
ATOM 814 O O . ALA A 1 110 ? 5.830 2.942 -11.523 1.00 95.06 110 ALA A O 1
ATOM 815 N N . LYS A 1 111 ? 3.896 2.869 -12.681 1.00 97.00 111 LYS A N 1
ATOM 816 C CA . LYS A 1 111 ? 3.714 1.406 -12.634 1.00 97.00 111 LYS A CA 1
ATOM 817 C C . LYS A 1 111 ? 3.694 0.816 -11.214 1.00 97.00 111 LYS A C 1
ATOM 819 O O . LYS A 1 111 ? 4.083 -0.330 -11.023 1.00 97.00 111 LYS A O 1
ATOM 824 N N . VAL A 1 112 ? 3.256 1.593 -10.225 1.00 97.88 112 VAL A N 1
ATOM 825 C CA . VAL A 1 112 ? 2.982 1.077 -8.879 1.00 97.88 112 VAL A CA 1
ATOM 826 C C . VAL A 1 112 ? 1.680 0.285 -8.917 1.00 97.88 112 VAL A C 1
ATOM 828 O O . VAL A 1 112 ? 0.689 0.765 -9.464 1.00 97.88 112 VAL A O 1
ATOM 831 N N . THR A 1 113 ? 1.685 -0.910 -8.332 1.00 98.19 113 THR A N 1
ATOM 832 C CA . THR A 1 113 ? 0.492 -1.758 -8.211 1.00 98.19 113 THR A CA 1
ATOM 833 C C . THR A 1 113 ? 0.161 -1.958 -6.739 1.00 98.19 113 THR A C 1
ATOM 835 O O . THR A 1 113 ? 1.029 -2.334 -5.959 1.00 98.19 113 THR A O 1
ATOM 838 N N . ILE A 1 114 ? -1.091 -1.720 -6.354 1.00 97.94 114 ILE A N 1
ATOM 839 C CA . ILE A 1 114 ? -1.613 -1.992 -5.010 1.00 97.94 114 ILE A CA 1
ATOM 840 C C . ILE A 1 114 ? -2.885 -2.812 -5.200 1.00 97.94 114 ILE A C 1
ATOM 842 O O . ILE A 1 114 ? -3.783 -2.387 -5.925 1.00 97.94 114 ILE A O 1
ATOM 846 N N . SER A 1 115 ? -2.936 -4.007 -4.617 1.00 98.31 115 SER A N 1
ATOM 847 C CA . SER A 1 115 ? -3.992 -4.988 -4.900 1.00 98.31 115 SER A CA 1
ATOM 848 C C . SER A 1 115 ? -4.303 -5.880 -3.699 1.00 98.31 115 SER A C 1
ATOM 850 O O . SER A 1 115 ? -3.491 -6.004 -2.782 1.00 98.31 115 SER A O 1
ATOM 852 N N . ASP A 1 116 ? -5.478 -6.512 -3.728 1.00 98.25 116 ASP A N 1
ATOM 853 C CA . ASP A 1 116 ? -5.902 -7.538 -2.769 1.00 98.25 116 ASP A CA 1
ATOM 854 C C . ASP A 1 116 ? -5.871 -7.080 -1.297 1.00 98.25 116 ASP A C 1
ATOM 856 O O . ASP A 1 116 ? -5.450 -7.817 -0.407 1.00 98.25 116 ASP A O 1
ATOM 860 N N . MET A 1 117 ? -6.309 -5.851 -1.016 1.00 98.44 117 MET A N 1
ATOM 861 C CA . MET A 1 117 ? -6.350 -5.288 0.339 1.00 98.44 117 MET A CA 1
ATOM 862 C C . MET A 1 117 ? -7.436 -4.218 0.486 1.00 98.44 117 MET A C 1
ATOM 864 O O . MET A 1 117 ? -7.933 -3.684 -0.505 1.00 98.44 117 MET A O 1
ATOM 868 N N . THR A 1 118 ? -7.761 -3.871 1.730 1.00 98.38 118 THR A N 1
ATOM 869 C CA . THR A 1 118 ? -8.613 -2.732 2.089 1.00 98.38 118 THR A CA 1
ATOM 870 C C . THR A 1 118 ? -7.733 -1.559 2.540 1.00 98.38 118 THR A C 1
ATOM 872 O O . THR A 1 118 ? -6.868 -1.727 3.399 1.00 98.38 118 THR A O 1
ATOM 875 N N . LEU A 1 119 ? -7.968 -0.363 1.993 1.00 97.06 119 LEU A N 1
ATOM 876 C CA . LEU A 1 119 ? -7.321 0.885 2.421 1.00 97.06 119 LEU A CA 1
ATOM 877 C C . LEU A 1 119 ? -8.323 1.738 3.209 1.00 97.06 119 LEU A C 1
ATOM 879 O O . LEU A 1 119 ? -9.429 1.981 2.726 1.00 97.06 119 LEU A O 1
ATOM 883 N N . ARG A 1 120 ? -7.945 2.185 4.410 1.00 93.38 120 ARG A N 1
ATOM 884 C CA . ARG A 1 120 ? -8.757 3.058 5.277 1.00 93.38 120 ARG A CA 1
ATOM 885 C C . ARG A 1 120 ? -7.922 4.277 5.677 1.00 93.38 120 ARG A C 1
ATOM 887 O O . ARG A 1 120 ? -7.076 4.184 6.558 1.00 93.38 120 ARG A O 1
ATOM 894 N N . GLY A 1 121 ? -8.085 5.379 4.952 1.00 81.88 121 GLY A N 1
ATOM 895 C CA . GLY A 1 121 ? -7.278 6.598 5.075 1.00 81.88 121 GLY A CA 1
ATOM 896 C C . GLY A 1 121 ? -8.118 7.817 5.391 1.00 81.88 121 GLY A C 1
ATOM 897 O O . GLY A 1 121 ? -9.322 7.786 5.046 1.00 81.88 121 GLY A O 1
#

Nearest PDB structures (foldseek):
  5gkq-assembly1_A  TM=8.177E-01  e=4.801E-01  Paraglaciecola chathamensis S18K6
  5gkd-assembly3_C  TM=6.575E-01  e=1.999E-01  Paraglaciecola chathamensis
  8bwk-assembly3_C  TM=6.068E-01  e=1.462E-01  uncultured bacterium
  3gq7-assembly1_A  TM=8.567E-01  e=4.801E-01  Salasvirus phi29
  8bwk-assembly2_B  TM=5.562E-01  e=2.412E-01  uncultured bacterium

Mean predicted aligned error: 10.33 Å

pLDDT: mean 82.39, std 19.53, range [35.41, 98.62]

Foldseek 3Di:
DDDDDDDPPPPPDPPPPDPDDAAEEQVSVLCCQVVPDALDEHHHEFDEHEDQFAREHAANYEYAYPAEVRYEYEHDPPQDFDPPQPDDPPDDPPRHRRRPDNYDYDVPRYNYHYDRYHYYD

Radius of gyration: 19.95 Å; Cα contacts (8 Å, |Δi|>4): 208; chains: 1; bounding box: 63×41×50 Å

Solvent-accessible surface area (backbone atoms only — not comparable to full-atom values): 7344 Å² total; per-residue (Å²): 136,86,88,78,85,82,79,83,77,80,78,80,70,79,79,76,77,71,82,60,79,66,29,77,50,45,68,50,46,53,48,48,43,70,72,47,59,69,51,36,68,46,47,34,44,59,45,77,29,60,35,93,59,44,46,55,60,41,41,38,18,31,42,36,36,65,24,69,84,36,10,32,43,32,58,38,93,82,71,73,56,66,70,88,39,60,76,53,102,84,56,61,82,78,77,45,54,70,67,61,31,60,67,38,74,56,92,87,53,45,72,62,44,79,46,43,45,34,82,50,111

Secondary structure (DSSP, 8-state):
-------------------PPPB-SHHHHHHHHHHSPTT-EEEB-SEEEEESS-B-PPTT-EEE-SSTTTEEEEE-TT----GGG---TT--STT--GGG-SB-PPTT--S-EEESSEEE-